Protein AF-A0A3C1Q1F1-F1 (afdb_monomer)

Structure (mmCIF, N/CA/C/O backbone):
data_AF-A0A3C1Q1F1-F1
#
_entry.id   AF-A0A3C1Q1F1-F1
#
loop_
_atom_site.group_PDB
_atom_site.id
_atom_site.type_symbol
_atom_site.label_atom_id
_atom_site.label_alt_id
_atom_site.label_comp_id
_atom_site.label_asym_id
_atom_site.label_entity_id
_atom_site.label_seq_id
_atom_site.pdbx_PDB_ins_code
_atom_site.Cartn_x
_atom_site.Cartn_y
_atom_site.Cartn_z
_atom_site.occupancy
_atom_site.B_iso_or_equiv
_atom_site.auth_seq_id
_atom_site.auth_comp_id
_atom_site.auth_asym_id
_atom_site.auth_atom_id
_atom_site.pdbx_PDB_model_num
ATOM 1 N N . PRO A 1 1 ? 12.971 -1.276 8.960 1.00 61.50 1 PRO A N 1
ATOM 2 C CA . PRO A 1 1 ? 11.883 -2.253 8.746 1.00 61.50 1 PRO A CA 1
ATOM 3 C C . PRO A 1 1 ? 10.580 -1.486 8.880 1.00 61.50 1 PRO A C 1
ATOM 5 O O . PRO A 1 1 ? 10.526 -0.612 9.742 1.00 61.50 1 PRO A O 1
ATOM 8 N N . ASP A 1 2 ? 9.599 -1.767 8.032 1.00 80.88 2 ASP A N 1
ATOM 9 C CA . ASP A 1 2 ? 8.256 -1.214 8.210 1.00 80.88 2 ASP A CA 1
ATOM 10 C C . ASP A 1 2 ? 7.671 -1.750 9.534 1.00 80.88 2 ASP A C 1
ATOM 12 O O . ASP A 1 2 ? 7.996 -2.859 9.947 1.00 80.88 2 ASP A O 1
ATOM 16 N N . SER A 1 3 ? 6.846 -0.986 10.238 1.00 88.50 3 SER A N 1
ATOM 17 C CA . SER A 1 3 ? 6.203 -1.457 11.474 1.00 88.50 3 SER A CA 1
ATOM 18 C C . SER A 1 3 ? 4.730 -1.103 11.430 1.00 88.50 3 SER A C 1
ATOM 20 O O . SER A 1 3 ? 4.385 -0.007 10.988 1.00 88.50 3 SER A O 1
ATOM 22 N N . TYR A 1 4 ? 3.871 -1.995 11.924 1.00 91.31 4 TYR A N 1
ATOM 23 C CA . TYR A 1 4 ? 2.457 -1.695 12.106 1.00 91.31 4 TYR A CA 1
ATOM 24 C C . TYR A 1 4 ? 2.121 -1.651 13.594 1.00 91.31 4 TYR A C 1
ATOM 26 O O . TYR A 1 4 ? 1.956 -2.668 14.260 1.00 91.31 4 TYR A O 1
ATOM 34 N N . LEU A 1 5 ? 2.027 -0.436 14.121 1.00 95.31 5 LEU A N 1
ATOM 35 C CA . LEU A 1 5 ? 1.737 -0.212 15.527 1.00 95.31 5 LEU A CA 1
ATOM 36 C C . LEU A 1 5 ? 0.238 0.041 15.708 1.00 95.31 5 LEU A C 1
ATOM 38 O O . LEU A 1 5 ? -0.242 1.143 15.433 1.00 95.31 5 LEU A O 1
ATOM 42 N N . ARG A 1 6 ? -0.502 -0.971 16.173 1.00 95.62 6 ARG A N 1
ATOM 43 C CA . ARG A 1 6 ? -1.925 -0.831 16.503 1.00 95.62 6 ARG A CA 1
ATOM 44 C C . ARG A 1 6 ? -2.067 -0.016 17.784 1.00 95.62 6 ARG A C 1
ATOM 46 O O . ARG A 1 6 ? -1.334 -0.230 18.749 1.00 95.62 6 ARG A O 1
ATOM 53 N N . ASN A 1 7 ? -2.989 0.940 17.778 1.00 96.38 7 ASN A N 1
ATOM 54 C CA . ASN A 1 7 ? -3.301 1.742 18.952 1.00 96.38 7 ASN A CA 1
ATOM 55 C C . ASN A 1 7 ? -4.323 1.003 19.830 1.00 96.38 7 ASN A C 1
ATOM 57 O O . ASN A 1 7 ? -5.526 1.123 19.613 1.00 96.38 7 ASN A O 1
ATOM 61 N N . ASP A 1 8 ? -3.835 0.280 20.835 1.00 96.69 8 ASP A N 1
ATOM 62 C CA . ASP A 1 8 ? -4.641 -0.512 21.773 1.00 96.69 8 ASP A CA 1
ATOM 63 C C . ASP A 1 8 ? -4.975 0.283 23.054 1.00 96.69 8 ASP A C 1
ATOM 65 O O . ASP A 1 8 ? -5.186 -0.274 24.133 1.00 96.69 8 ASP A O 1
ATOM 69 N N . THR A 1 9 ? -5.017 1.618 22.956 1.00 97.50 9 THR A N 1
ATOM 70 C CA . THR A 1 9 ? -5.327 2.504 24.086 1.00 97.50 9 THR A CA 1
ATOM 71 C C . THR A 1 9 ? -6.752 2.270 24.591 1.00 97.50 9 THR A C 1
ATOM 73 O O . THR A 1 9 ? -7.710 2.501 23.846 1.00 97.50 9 THR A O 1
ATOM 76 N N . PRO A 1 10 ? -6.940 1.897 25.871 1.00 97.06 10 PRO A N 1
ATOM 77 C CA . PRO A 1 10 ? -8.271 1.781 26.446 1.00 97.06 10 PRO A CA 1
ATOM 78 C C . PRO A 1 10 ? -9.020 3.112 26.362 1.00 97.06 10 PRO A C 1
ATOM 80 O O . PRO A 1 10 ? -8.459 4.177 26.638 1.00 97.06 10 PRO A O 1
ATOM 83 N N . LYS A 1 11 ? -10.310 3.062 26.017 1.00 96.31 11 LYS A N 1
ATOM 84 C CA . LYS A 1 11 ? -11.156 4.257 25.921 1.00 96.31 11 LYS A CA 1
ATOM 85 C C . LYS A 1 11 ? -11.091 5.071 27.220 1.00 96.31 11 LYS A C 1
ATOM 87 O O . LYS A 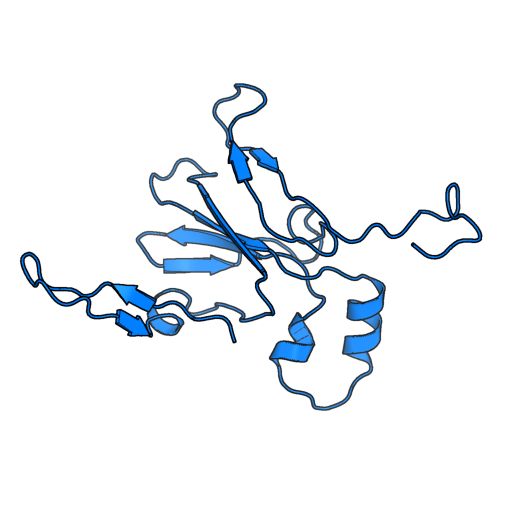1 11 ? -11.394 4.557 28.292 1.00 96.31 11 LYS A O 1
ATOM 92 N N . GLY A 1 12 ? -10.731 6.350 27.105 1.00 96.19 12 GLY A N 1
ATOM 93 C CA . GLY A 1 12 ? -10.595 7.271 28.240 1.00 96.19 12 GLY A CA 1
ATOM 94 C C . GLY A 1 12 ? -9.210 7.293 28.898 1.00 96.19 12 GLY A C 1
ATOM 95 O O . GLY A 1 12 ? -8.996 8.106 29.794 1.00 96.19 12 GLY A O 1
ATOM 96 N N . SER A 1 13 ? -8.262 6.457 28.460 1.00 97.12 13 SER A N 1
ATOM 97 C CA . SER A 1 13 ? -6.867 6.554 28.903 1.00 97.12 13 SER A CA 1
ATOM 98 C C . SER A 1 13 ? -6.196 7.801 28.305 1.00 97.12 13 SER A C 1
ATOM 100 O O . SER A 1 13 ? -6.310 8.025 27.099 1.00 97.12 13 SER A O 1
ATOM 102 N N . PRO A 1 14 ? -5.461 8.598 29.105 1.00 96.19 14 PRO A N 1
ATOM 103 C CA . PRO A 1 14 ? -4.710 9.748 28.603 1.00 96.19 14 PRO A CA 1
ATOM 104 C C . PRO A 1 14 ? -3.392 9.350 27.923 1.00 96.19 14 PRO A C 1
ATOM 106 O O . PRO A 1 14 ? -2.787 10.167 27.235 1.00 96.19 14 PRO A O 1
ATOM 109 N N . ASN A 1 15 ? -2.933 8.113 28.132 1.00 97.38 15 ASN A N 1
ATOM 110 C CA . ASN A 1 15 ? -1.637 7.643 27.657 1.00 97.38 15 ASN A CA 1
ATOM 111 C C . ASN A 1 15 ? -1.834 6.657 26.502 1.00 97.38 15 ASN A C 1
ATOM 113 O O . ASN A 1 15 ? -2.496 5.633 26.719 1.00 97.38 15 ASN A O 1
ATOM 117 N N . PRO A 1 16 ? -1.268 6.931 25.310 1.00 97.00 16 PRO A N 1
ATOM 118 C CA . PRO A 1 16 ? -1.385 6.028 24.184 1.00 97.00 16 PRO A CA 1
ATOM 119 C C . PRO A 1 16 ? -0.561 4.753 24.396 1.00 97.00 16 PRO A C 1
ATOM 121 O O . PRO A 1 16 ? 0.583 4.810 24.851 1.00 97.00 16 PRO A O 1
ATOM 124 N N . ILE A 1 17 ? -1.134 3.609 24.032 1.00 97.81 17 ILE A N 1
ATOM 125 C CA . ILE A 1 17 ? -0.479 2.300 24.034 1.00 97.81 17 ILE A CA 1
ATOM 126 C C . ILE A 1 17 ? -0.442 1.794 22.596 1.00 97.81 17 ILE A C 1
ATOM 128 O O . ILE A 1 17 ? -1.481 1.597 21.970 1.00 97.81 17 ILE A O 1
ATOM 132 N N . PHE A 1 18 ? 0.769 1.586 22.089 1.00 97.69 18 PHE A N 1
ATOM 133 C CA . PHE A 1 18 ? 1.010 1.048 20.759 1.00 97.69 18 PHE A CA 1
ATOM 134 C C . PHE A 1 18 ? 1.611 -0.352 20.857 1.00 97.69 18 PHE A C 1
ATOM 136 O O . PHE A 1 18 ? 2.603 -0.557 21.560 1.00 97.69 18 PHE A O 1
ATOM 143 N N . THR A 1 19 ? 1.031 -1.297 20.124 1.00 96.69 19 THR A N 1
ATOM 144 C CA . THR A 1 19 ? 1.461 -2.698 20.083 1.00 96.69 19 THR A CA 1
ATOM 145 C C . THR A 1 19 ? 1.866 -3.052 18.659 1.00 96.69 19 THR A C 1
ATOM 147 O O . THR A 1 19 ? 1.153 -2.733 17.711 1.00 96.69 19 THR A O 1
ATOM 150 N N . GLU A 1 20 ? 3.026 -3.693 18.497 1.00 95.31 20 GLU A N 1
ATOM 151 C CA . GLU A 1 20 ? 3.423 -4.251 17.201 1.00 95.31 20 GLU A CA 1
ATOM 152 C C . GLU A 1 20 ? 2.471 -5.402 16.843 1.00 95.31 20 GLU A C 1
ATOM 154 O O . GLU A 1 20 ? 2.431 -6.414 17.543 1.00 95.31 20 GLU A O 1
ATOM 159 N N . ALA A 1 21 ? 1.698 -5.227 15.775 1.00 94.50 21 ALA A N 1
ATOM 160 C CA . ALA A 1 21 ? 0.679 -6.158 15.311 1.00 94.50 21 ALA A CA 1
ATOM 161 C C . ALA A 1 21 ? 0.848 -6.536 13.827 1.00 94.50 21 ALA A C 1
ATOM 163 O O . ALA A 1 21 ? -0.080 -7.075 13.218 1.00 94.50 21 ALA A O 1
ATOM 164 N N . PHE A 1 22 ? 2.011 -6.278 13.213 1.00 91.69 22 PHE A N 1
ATOM 165 C CA . PHE A 1 22 ? 2.232 -6.521 11.785 1.00 91.69 22 PHE A CA 1
ATOM 166 C C . PHE A 1 22 ? 1.944 -7.968 11.395 1.00 91.69 22 PHE A C 1
ATOM 168 O O . PHE A 1 22 ? 1.254 -8.205 10.416 1.00 91.69 22 PHE A O 1
ATOM 175 N N . LYS A 1 23 ? 2.424 -8.958 12.154 1.00 91.31 23 LYS A N 1
ATOM 176 C CA . LYS A 1 23 ? 2.205 -10.376 11.813 1.00 91.31 23 LYS A CA 1
ATOM 177 C C . LYS A 1 23 ? 0.769 -10.855 12.006 1.00 91.31 23 LYS A C 1
ATOM 179 O O . LYS A 1 23 ? 0.360 -11.777 11.312 1.00 91.31 23 LYS A O 1
ATOM 184 N N . GLU A 1 24 ? 0.031 -10.235 12.920 1.00 93.81 24 GLU A N 1
ATOM 185 C CA . GLU A 1 24 ? -1.395 -10.505 13.135 1.00 93.81 24 GLU A CA 1
ATOM 186 C C . GLU A 1 24 ? -2.233 -9.919 11.989 1.00 93.81 24 GLU A C 1
ATOM 188 O O . GLU A 1 24 ? -3.137 -10.571 11.481 1.00 93.81 24 GLU A O 1
ATOM 193 N N . THR A 1 25 ? -1.868 -8.715 11.544 1.00 94.44 25 THR A N 1
ATOM 194 C CA . THR A 1 25 ? -2.636 -7.909 10.582 1.00 94.44 25 THR A CA 1
ATOM 195 C C . THR A 1 25 ? -2.246 -8.199 9.126 1.00 94.44 25 THR A C 1
ATOM 197 O O . THR A 1 25 ? -3.081 -8.160 8.230 1.00 94.44 25 THR A O 1
ATOM 200 N N . PHE A 1 26 ? -0.978 -8.538 8.882 1.00 94.00 26 PHE A N 1
ATOM 201 C CA . PHE A 1 26 ? -0.377 -8.827 7.577 1.00 94.00 26 PHE A CA 1
ATOM 202 C C . PHE A 1 26 ? 0.304 -10.209 7.613 1.00 94.00 26 PHE A C 1
ATOM 204 O O . PHE A 1 26 ? 1.540 -10.297 7.555 1.00 94.00 26 PHE A O 1
ATOM 211 N N . PRO A 1 27 ? -0.459 -11.312 7.714 1.00 91.81 27 PRO A N 1
ATOM 212 C CA . PRO A 1 27 ? 0.103 -12.656 7.886 1.00 91.81 27 PRO A CA 1
ATOM 213 C C . PRO A 1 27 ? 1.090 -13.027 6.766 1.00 91.81 27 PRO A C 1
ATOM 215 O O . PRO A 1 27 ? 2.185 -13.528 7.036 1.00 91.81 27 PRO A O 1
ATOM 218 N N . ASP A 1 28 ? 0.754 -12.659 5.525 1.00 87.62 28 ASP A N 1
ATOM 219 C CA . ASP A 1 28 ? 1.582 -12.855 4.325 1.00 87.62 28 ASP A CA 1
ATOM 220 C C . ASP A 1 28 ? 2.330 -11.579 3.895 1.00 87.62 28 ASP A C 1
ATOM 222 O O . ASP A 1 28 ? 2.916 -11.505 2.807 1.00 87.62 28 ASP A O 1
ATOM 226 N N . GLY A 1 29 ? 2.301 -10.550 4.747 1.00 80.69 29 GLY A N 1
ATOM 227 C CA . GLY A 1 29 ? 2.893 -9.247 4.493 1.00 80.69 29 GLY A CA 1
ATOM 228 C C . GLY A 1 29 ? 4.382 -9.341 4.206 1.00 80.69 29 GLY A C 1
ATOM 229 O O . GLY A 1 29 ? 5.154 -9.951 4.957 1.00 80.69 29 GLY A O 1
ATOM 230 N N . LYS A 1 30 ? 4.802 -8.685 3.124 1.00 77.69 30 LYS A N 1
ATOM 231 C CA . LYS A 1 30 ? 6.218 -8.522 2.806 1.00 77.69 30 LYS A CA 1
ATOM 232 C C . LYS A 1 30 ? 6.649 -7.144 3.259 1.00 77.69 30 LYS A C 1
ATOM 234 O O . LYS A 1 30 ? 6.059 -6.143 2.872 1.00 77.69 30 LYS A O 1
ATOM 239 N N . MET A 1 31 ? 7.697 -7.115 4.066 1.00 70.69 31 MET A N 1
ATOM 240 C CA . MET A 1 31 ? 8.323 -5.876 4.497 1.00 70.69 31 MET A CA 1
ATOM 241 C C . MET A 1 31 ? 9.366 -5.491 3.461 1.00 70.69 31 MET A C 1
ATOM 243 O O . MET A 1 31 ? 10.263 -6.286 3.160 1.00 70.69 31 MET A O 1
ATOM 247 N N . ALA A 1 32 ? 9.225 -4.297 2.909 1.00 80.25 32 ALA A N 1
ATOM 248 C CA . ALA A 1 32 ? 10.172 -3.746 1.962 1.00 80.25 32 ALA A CA 1
ATOM 249 C C . ALA A 1 32 ? 10.774 -2.476 2.574 1.00 80.25 32 ALA A C 1
ATOM 251 O O . ALA A 1 32 ? 11.154 -2.480 3.748 1.00 80.25 32 ALA A O 1
ATOM 252 N N . PHE A 1 33 ? 10.943 -1.439 1.766 1.00 86.56 33 PHE A N 1
ATOM 253 C CA . PHE A 1 33 ? 11.468 -0.152 2.197 1.00 86.56 33 PHE A CA 1
ATOM 254 C C . PHE A 1 33 ? 10.389 0.883 1.901 1.00 86.56 33 PHE A C 1
ATOM 256 O O . PHE A 1 33 ? 10.512 1.664 0.954 1.00 86.56 33 PHE A O 1
ATOM 263 N N . GLY A 1 34 ? 9.299 0.807 2.674 1.00 90.12 34 GLY A N 1
ATOM 264 C CA . GLY A 1 34 ? 8.147 1.677 2.506 1.00 90.12 34 GLY A CA 1
ATOM 265 C C . GLY A 1 34 ? 8.532 3.140 2.723 1.00 90.12 34 GLY A C 1
ATOM 266 O O . GLY A 1 34 ? 9.239 3.469 3.673 1.00 90.12 34 GLY A O 1
ATOM 267 N N . MET A 1 35 ? 8.078 4.024 1.837 1.00 92.12 35 MET A N 1
ATOM 268 C CA . MET A 1 35 ? 8.345 5.472 1.924 1.00 92.12 35 MET A CA 1
ATOM 269 C C . MET A 1 35 ? 7.098 6.295 2.240 1.00 92.12 35 MET A C 1
ATOM 271 O O . MET A 1 35 ? 7.204 7.404 2.753 1.00 92.12 35 MET A O 1
ATOM 275 N N . GLY A 1 36 ? 5.921 5.751 1.955 1.00 93.25 36 GLY A N 1
ATOM 276 C CA . GLY A 1 36 ? 4.641 6.410 2.138 1.00 93.25 36 GLY A CA 1
ATOM 277 C C . GLY A 1 36 ? 3.510 5.396 2.064 1.00 93.25 36 GLY A C 1
ATOM 278 O O . GLY A 1 36 ? 3.670 4.299 1.520 1.00 93.25 36 GLY A O 1
ATOM 279 N N . THR A 1 37 ? 2.370 5.766 2.637 1.00 95.00 37 THR A N 1
ATOM 280 C CA . THR A 1 37 ? 1.162 4.940 2.632 1.00 95.00 37 THR A CA 1
ATOM 281 C C . THR A 1 37 ? -0.063 5.763 2.266 1.00 95.00 37 THR A C 1
ATOM 283 O O . THR A 1 37 ? -0.071 6.977 2.466 1.00 95.00 37 THR A O 1
ATOM 286 N N . SER A 1 38 ? -1.077 5.102 1.712 1.00 96.81 38 SER A N 1
ATOM 287 C CA . SER A 1 38 ? -2.387 5.680 1.405 1.00 96.81 38 SER A CA 1
ATOM 288 C C . SER A 1 38 ? -3.478 4.680 1.756 1.00 96.81 38 SER A C 1
ATOM 290 O O . SER A 1 38 ? -3.274 3.482 1.556 1.00 96.81 38 SER A O 1
ATOM 292 N N . LEU A 1 39 ? -4.610 5.170 2.257 1.00 97.81 39 LEU A N 1
ATOM 293 C CA . LEU A 1 39 ? -5.789 4.360 2.553 1.00 97.81 39 LEU A CA 1
ATOM 294 C C . LEU A 1 39 ? -6.938 4.746 1.621 1.00 97.81 39 LEU A C 1
ATOM 296 O O . LEU A 1 39 ? -7.134 5.934 1.358 1.00 97.81 39 LEU A O 1
ATOM 300 N N . GLY A 1 40 ? -7.698 3.759 1.161 1.00 97.88 40 GLY A N 1
ATOM 301 C CA . GLY A 1 40 ? -8.891 3.944 0.335 1.00 97.88 40 GLY A CA 1
ATOM 302 C C . GLY A 1 40 ? -9.619 2.618 0.153 1.00 97.88 40 GLY A C 1
ATOM 303 O O . GLY A 1 40 ? -8.963 1.594 0.092 1.00 97.88 40 GLY A O 1
ATOM 304 N N . ASP A 1 41 ? -10.946 2.639 0.106 1.00 98.19 41 ASP A N 1
ATOM 305 C CA . ASP A 1 41 ? -11.782 1.468 -0.202 1.00 98.19 41 ASP A CA 1
ATOM 306 C C . ASP A 1 41 ? -11.899 1.364 -1.732 1.00 98.19 41 ASP A C 1
ATOM 308 O O . ASP A 1 41 ? -12.751 2.023 -2.333 1.00 98.19 41 ASP A O 1
ATOM 312 N N . TYR A 1 42 ? -10.945 0.685 -2.388 1.00 97.25 42 TYR A N 1
ATOM 313 C CA . TYR A 1 42 ? -10.853 0.708 -3.860 1.00 97.25 42 TYR A CA 1
ATOM 314 C C . TYR A 1 42 ? -11.773 -0.316 -4.532 1.00 97.25 42 TYR A C 1
ATOM 316 O O . TYR A 1 42 ? -11.993 -0.226 -5.744 1.00 97.25 42 TYR A O 1
ATOM 324 N N . ASP A 1 43 ? -12.288 -1.291 -3.780 1.00 97.44 43 ASP A N 1
ATOM 325 C CA . ASP A 1 43 ? -13.175 -2.336 -4.292 1.00 97.44 43 ASP A CA 1
ATOM 326 C C . ASP A 1 43 ? -14.616 -2.280 -3.750 1.00 97.44 43 ASP A C 1
ATOM 328 O O . ASP A 1 43 ? -15.460 -3.073 -4.182 1.00 97.44 43 ASP A O 1
ATOM 332 N N . HIS A 1 44 ? -14.923 -1.268 -2.933 1.00 97.19 44 HIS A N 1
ATOM 333 C CA . HIS A 1 44 ? -16.244 -0.933 -2.395 1.00 97.19 44 HIS A CA 1
ATOM 334 C C . HIS A 1 44 ? -16.822 -1.998 -1.464 1.00 97.19 44 HIS A C 1
ATOM 336 O O . HIS A 1 44 ? -18.041 -2.218 -1.448 1.00 97.19 44 HIS A O 1
ATOM 342 N N . ASP A 1 45 ? -15.971 -2.667 -0.691 1.00 97.56 45 ASP A N 1
ATOM 343 C CA . ASP A 1 45 ? -16.412 -3.641 0.305 1.00 97.56 45 ASP A CA 1
ATOM 344 C C . ASP A 1 45 ? -16.582 -3.050 1.717 1.00 97.56 45 ASP A C 1
ATOM 346 O O . ASP A 1 45 ? -17.108 -3.720 2.612 1.00 97.56 45 ASP A O 1
ATOM 350 N N . GLY A 1 46 ? -16.281 -1.757 1.880 1.00 97.25 46 GLY A N 1
ATOM 351 C CA . GLY A 1 46 ? -16.449 -1.010 3.122 1.00 97.25 46 GLY A CA 1
ATOM 352 C C . GLY A 1 46 ? -15.251 -1.099 4.066 1.00 97.25 46 GLY A C 1
ATOM 353 O O . GLY A 1 46 ? -15.261 -0.426 5.105 1.00 97.25 46 GLY A O 1
ATOM 354 N N . ASP A 1 47 ? -14.224 -1.874 3.718 1.00 98.12 47 ASP A N 1
ATOM 355 C CA . ASP A 1 47 ? -12.950 -1.905 4.416 1.00 98.12 47 ASP A CA 1
ATOM 356 C C . ASP A 1 47 ? -11.940 -0.971 3.723 1.00 98.12 47 ASP A C 1
ATOM 358 O O . ASP A 1 47 ? -11.814 -0.917 2.506 1.00 98.12 47 ASP A O 1
ATOM 362 N N . LEU A 1 48 ? -11.179 -0.190 4.500 1.00 98.19 48 LEU A N 1
ATOM 363 C CA . LEU A 1 48 ? -10.103 0.618 3.913 1.00 98.19 48 LEU A CA 1
ATOM 364 C C . LEU A 1 48 ? -8.919 -0.278 3.541 1.00 98.19 48 LEU A C 1
ATOM 366 O O . LEU A 1 48 ? -8.299 -0.886 4.421 1.00 98.19 48 LEU A O 1
ATOM 370 N N . ASP A 1 49 ? -8.559 -0.274 2.263 1.00 98.00 49 ASP A N 1
ATOM 371 C CA . ASP A 1 49 ? -7.365 -0.919 1.732 1.00 98.00 49 ASP A CA 1
ATOM 372 C C . ASP A 1 49 ? -6.127 -0.041 1.888 1.00 98.00 49 ASP A C 1
ATOM 374 O O . ASP A 1 49 ? -6.210 1.159 2.154 1.00 98.00 49 ASP A O 1
ATOM 378 N N . LEU A 1 50 ? -4.948 -0.638 1.699 1.00 96.50 50 LEU A N 1
ATOM 379 C CA . LEU A 1 50 ? -3.667 0.023 1.925 1.00 96.50 50 LEU A CA 1
ATOM 380 C C . LEU A 1 50 ? -2.764 -0.055 0.696 1.00 96.50 50 LEU A C 1
ATOM 382 O O . LEU A 1 50 ? -2.345 -1.128 0.265 1.00 96.50 50 LEU A O 1
ATOM 386 N N . PHE A 1 51 ? -2.336 1.103 0.209 1.00 96.38 51 PHE A N 1
ATOM 387 C CA . PHE A 1 51 ? -1.208 1.212 -0.707 1.00 96.38 51 PHE A CA 1
ATOM 388 C C . PHE A 1 51 ? 0.068 1.582 0.057 1.00 96.38 51 PHE A C 1
ATOM 390 O O . PHE A 1 51 ? 0.060 2.497 0.879 1.00 96.38 51 PHE A O 1
ATOM 397 N N . VAL A 1 52 ? 1.179 0.902 -0.240 1.00 94.81 52 VAL A N 1
ATOM 398 C CA . VAL A 1 52 ? 2.510 1.180 0.320 1.00 94.81 52 VAL A CA 1
ATOM 399 C C . VAL A 1 52 ? 3.504 1.422 -0.811 1.00 94.81 52 VAL A C 1
ATOM 401 O O . VAL A 1 52 ? 3.832 0.514 -1.589 1.00 94.81 52 VAL A O 1
ATOM 404 N N . SER A 1 53 ? 4.030 2.644 -0.873 1.00 94.00 53 SER A N 1
ATOM 405 C CA . SER A 1 53 ? 5.005 3.044 -1.881 1.00 94.00 53 SER A CA 1
ATOM 406 C C . SER A 1 53 ? 6.394 2.492 -1.558 1.00 94.00 53 SER A C 1
ATOM 408 O O . SER A 1 53 ? 6.890 2.628 -0.441 1.00 94.00 53 SER A O 1
ATOM 410 N N . ASN A 1 54 ? 7.035 1.899 -2.557 1.00 93.31 54 ASN A N 1
ATOM 411 C CA . ASN A 1 54 ? 8.339 1.252 -2.502 1.00 93.31 54 ASN A CA 1
ATOM 412 C C . ASN A 1 54 ? 9.151 1.601 -3.762 1.00 93.31 54 ASN A C 1
ATOM 414 O O . ASN A 1 54 ? 8.803 2.478 -4.554 1.00 93.31 54 ASN A O 1
ATOM 418 N N . MET A 1 55 ? 10.272 0.908 -3.945 1.00 91.06 55 MET A N 1
ATOM 419 C CA . MET A 1 55 ? 11.120 1.044 -5.119 1.00 91.06 55 MET A CA 1
ATOM 420 C C . MET A 1 55 ? 10.807 -0.052 -6.131 1.00 91.06 55 MET A C 1
ATOM 422 O O . MET A 1 55 ? 11.026 -1.235 -5.871 1.00 91.06 55 MET A O 1
ATOM 426 N N . TYR A 1 56 ? 10.368 0.333 -7.324 1.00 90.44 56 TYR A N 1
ATOM 427 C CA . TYR A 1 56 ? 10.421 -0.530 -8.495 1.00 90.44 56 TYR A CA 1
ATOM 428 C C . TYR A 1 56 ? 11.656 -0.209 -9.336 1.00 90.44 56 TYR A C 1
ATOM 430 O O . TYR A 1 56 ? 11.866 0.924 -9.766 1.00 90.44 56 TYR A O 1
ATOM 438 N N . SER A 1 57 ? 12.456 -1.232 -9.640 1.00 88.31 57 SER A N 1
ATOM 439 C CA . SER A 1 57 ? 13.536 -1.113 -10.622 1.00 88.31 57 SER A CA 1
ATOM 440 C C . SER A 1 57 ? 13.681 -2.389 -11.434 1.00 88.31 57 SER A C 1
ATOM 442 O O . SER A 1 57 ? 13.983 -3.460 -10.903 1.00 88.31 57 SER A O 1
ATOM 444 N N . LYS A 1 58 ? 13.530 -2.290 -12.760 1.00 87.00 58 LYS A N 1
ATOM 445 C CA . LYS A 1 58 ? 13.775 -3.424 -13.667 1.00 87.00 58 LYS A CA 1
ATOM 446 C C . LYS A 1 58 ? 15.228 -3.906 -13.583 1.00 87.00 58 LYS A C 1
ATOM 448 O O . LYS A 1 58 ? 15.475 -5.111 -13.575 1.00 87.00 58 LYS A O 1
ATOM 453 N N . ALA A 1 59 ? 16.180 -2.974 -13.497 1.00 86.62 59 ALA A N 1
ATOM 454 C CA . ALA A 1 59 ? 17.593 -3.294 -13.311 1.00 86.62 59 ALA A CA 1
ATOM 455 C C . ALA A 1 59 ? 17.837 -3.922 -11.931 1.00 86.62 59 ALA A C 1
ATOM 457 O O . ALA A 1 59 ? 18.447 -4.986 -11.855 1.00 86.62 59 ALA A O 1
ATOM 458 N N . GLY A 1 60 ? 17.275 -3.337 -10.867 1.00 87.19 60 GLY A N 1
ATOM 459 C CA . GLY A 1 60 ? 17.359 -3.875 -9.507 1.00 87.19 60 GLY A CA 1
ATOM 460 C C . GLY A 1 60 ? 16.852 -5.316 -9.419 1.00 87.19 60 GLY A C 1
ATOM 461 O O . GLY A 1 60 ? 17.570 -6.188 -8.941 1.00 87.19 60 GLY A O 1
ATOM 462 N N . ASN A 1 61 ? 15.686 -5.610 -10.003 1.00 87.56 61 ASN A N 1
ATOM 463 C CA . ASN A 1 61 ? 15.138 -6.971 -10.072 1.00 87.56 61 ASN A CA 1
ATOM 464 C C . ASN A 1 61 ? 16.038 -7.963 -10.826 1.00 87.56 61 ASN A C 1
ATOM 466 O O . ASN A 1 61 ? 16.008 -9.159 -10.538 1.00 87.56 61 ASN A O 1
ATOM 470 N N . ARG A 1 62 ? 16.826 -7.505 -11.809 1.00 88.31 62 ARG A N 1
ATOM 471 C CA . ARG A 1 62 ? 17.811 -8.356 -12.494 1.00 88.31 62 ARG A CA 1
ATOM 472 C C . ARG A 1 62 ? 19.014 -8.627 -11.596 1.00 88.31 62 ARG A C 1
ATOM 474 O O . ARG A 1 62 ? 19.437 -9.773 -11.513 1.00 88.31 62 ARG A O 1
ATOM 481 N N . ILE A 1 63 ? 19.547 -7.598 -10.940 1.00 87.75 63 ILE A N 1
ATOM 482 C CA . ILE A 1 63 ? 20.737 -7.709 -10.086 1.00 87.75 63 ILE A CA 1
ATOM 483 C C . ILE A 1 63 ? 20.452 -8.535 -8.828 1.00 87.75 63 ILE A C 1
ATOM 485 O O . ILE A 1 63 ? 21.250 -9.397 -8.480 1.00 87.75 63 ILE A O 1
ATOM 489 N N . ILE A 1 64 ? 19.287 -8.361 -8.200 1.00 88.12 64 ILE A N 1
ATOM 490 C CA . ILE A 1 64 ? 18.878 -9.115 -7.003 1.00 88.12 64 ILE A CA 1
ATOM 491 C C . ILE A 1 64 ? 18.826 -10.633 -7.255 1.00 88.12 64 ILE A C 1
ATOM 493 O O . ILE A 1 64 ? 19.039 -11.421 -6.342 1.00 88.12 64 ILE A O 1
ATOM 497 N N . LYS A 1 65 ? 18.590 -11.083 -8.492 1.00 85.38 65 LYS A N 1
ATOM 498 C CA . LYS A 1 65 ? 18.622 -12.520 -8.827 1.00 85.38 65 LYS A CA 1
ATOM 499 C C . LYS A 1 65 ? 20.034 -13.105 -8.887 1.00 85.38 65 LYS A C 1
ATOM 501 O O . LYS A 1 65 ? 20.176 -14.3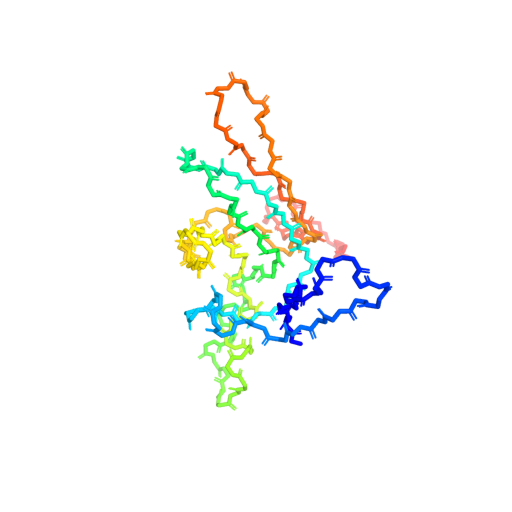19 -8.962 1.00 85.38 65 LYS A O 1
ATOM 506 N N . LEU A 1 66 ? 21.051 -12.249 -8.928 1.00 87.31 66 LEU A N 1
ATOM 507 C CA . LEU A 1 66 ? 22.458 -12.626 -9.054 1.00 87.31 66 LEU A CA 1
ATOM 508 C C . LEU A 1 66 ? 23.202 -12.538 -7.720 1.00 87.31 66 LEU A C 1
ATOM 510 O O . LEU A 1 66 ? 24.330 -13.016 -7.629 1.00 87.31 66 LEU A O 1
ATOM 514 N N . VAL A 1 67 ? 22.602 -11.916 -6.700 1.00 84.44 67 VAL A N 1
ATOM 515 C CA . VAL A 1 67 ? 23.194 -11.892 -5.362 1.00 84.44 67 VAL A CA 1
ATOM 516 C C . VAL A 1 67 ? 22.967 -13.239 -4.676 1.00 84.44 67 VAL A C 1
ATOM 518 O O . VAL A 1 67 ? 21.940 -13.883 -4.885 1.00 84.44 67 VAL A O 1
ATOM 521 N N . GLY A 1 68 ? 23.954 -13.675 -3.890 1.00 84.31 68 GLY A N 1
ATOM 522 C CA . GLY A 1 68 ? 23.878 -14.909 -3.107 1.00 84.31 68 GLY A CA 1
ATOM 523 C C . GLY A 1 68 ? 22.912 -14.793 -1.926 1.00 84.31 68 GLY A C 1
ATOM 524 O O . GLY A 1 68 ? 21.936 -14.042 -1.963 1.00 84.31 68 GLY A O 1
ATOM 525 N N . GLU A 1 69 ? 23.188 -15.520 -0.844 1.00 87.94 69 GLU A N 1
ATOM 526 C CA . GLU A 1 69 ? 22.358 -15.409 0.353 1.00 87.94 69 GLU A CA 1
ATOM 527 C C . GLU A 1 69 ? 22.502 -14.029 0.995 1.00 87.94 69 GLU A C 1
ATOM 529 O O . GLU A 1 69 ? 23.536 -13.655 1.545 1.00 87.94 69 GLU A O 1
ATOM 534 N N . VAL A 1 70 ? 21.418 -13.270 0.887 1.00 86.12 70 VAL A N 1
ATOM 535 C CA . VAL A 1 70 ? 21.226 -11.953 1.476 1.00 86.12 70 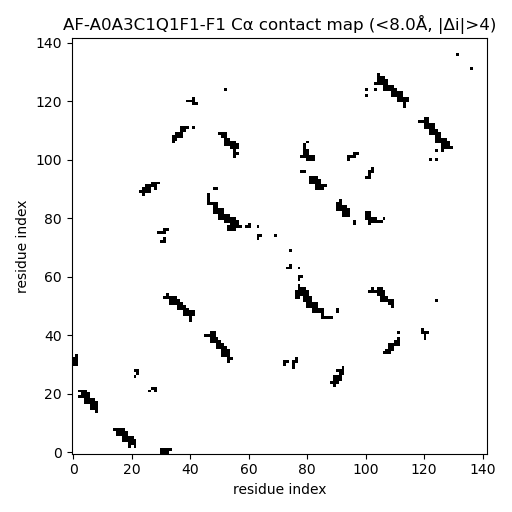VAL A CA 1
ATOM 536 C C . VAL A 1 70 ? 19.942 -11.970 2.283 1.00 86.12 70 VAL A C 1
ATOM 538 O O . VAL A 1 70 ? 19.076 -12.833 2.101 1.00 86.12 70 VAL A O 1
ATOM 541 N N . ASP A 1 71 ? 19.800 -10.968 3.139 1.00 85.81 71 ASP A N 1
ATOM 542 C CA . ASP A 1 71 ? 18.571 -10.744 3.877 1.00 85.81 71 ASP A CA 1
ATOM 543 C C . ASP A 1 71 ? 17.340 -10.758 2.936 1.00 85.81 71 ASP A C 1
ATOM 545 O O . ASP A 1 71 ? 17.359 -10.085 1.896 1.00 85.81 71 ASP A O 1
ATOM 549 N N . PRO A 1 72 ? 16.259 -11.494 3.265 1.00 82.69 72 PRO A N 1
ATOM 550 C CA . PRO A 1 72 ? 15.059 -11.579 2.431 1.00 82.69 72 PRO A CA 1
ATOM 551 C C . PRO A 1 72 ? 14.455 -10.223 2.037 1.00 82.69 72 PRO A C 1
ATOM 553 O O . PRO A 1 72 ? 13.845 -10.115 0.973 1.00 82.69 72 PRO A O 1
ATOM 556 N N . ARG A 1 73 ? 14.664 -9.171 2.838 1.00 81.62 73 ARG A N 1
ATOM 557 C CA . ARG A 1 73 ? 14.222 -7.798 2.539 1.00 81.62 73 ARG A CA 1
ATOM 558 C C . ARG A 1 73 ? 14.921 -7.225 1.308 1.00 81.62 73 ARG A C 1
ATOM 560 O O . ARG A 1 73 ? 14.309 -6.519 0.513 1.00 81.62 73 ARG A O 1
ATOM 567 N N . ILE A 1 74 ? 16.187 -7.584 1.095 1.00 84.88 74 ILE A N 1
ATOM 568 C CA . ILE A 1 74 ? 16.933 -7.212 -0.113 1.00 84.88 74 ILE A CA 1
ATOM 569 C C . ILE A 1 74 ? 16.352 -7.917 -1.339 1.00 84.88 74 ILE A C 1
ATOM 571 O O . ILE A 1 74 ? 16.320 -7.333 -2.416 1.00 84.88 74 ILE A O 1
ATOM 575 N N . LYS A 1 75 ? 15.812 -9.133 -1.181 1.00 83.00 75 LYS A N 1
ATOM 576 C CA . LYS A 1 75 ? 15.183 -9.875 -2.285 1.00 83.00 75 LYS A CA 1
ATOM 577 C C . LYS A 1 75 ? 13.891 -9.208 -2.790 1.00 83.00 75 LYS A C 1
ATOM 579 O O . LYS A 1 75 ? 13.494 -9.447 -3.928 1.00 83.00 75 LYS A O 1
ATOM 584 N N . VAL A 1 76 ? 13.251 -8.359 -1.977 1.00 84.88 76 VAL A N 1
ATOM 585 C CA . VAL A 1 76 ? 12.015 -7.636 -2.334 1.00 84.88 76 VAL A CA 1
ATOM 586 C C . VAL A 1 76 ? 12.210 -6.130 -2.532 1.00 84.88 76 VAL A C 1
ATOM 588 O O . VAL A 1 76 ? 11.266 -5.459 -2.936 1.00 84.88 76 VAL A O 1
ATOM 591 N N . SER A 1 77 ? 13.418 -5.602 -2.313 1.00 86.00 77 SER A N 1
ATOM 592 C CA . SER A 1 77 ? 13.687 -4.157 -2.263 1.00 86.00 77 SER A CA 1
ATOM 593 C C . SER A 1 77 ? 13.390 -3.414 -3.563 1.00 86.00 77 SER A C 1
ATOM 595 O O . SER A 1 77 ? 12.970 -2.268 -3.511 1.00 86.00 77 SER A O 1
ATOM 597 N N . ALA A 1 78 ? 13.575 -4.065 -4.715 1.00 88.88 78 ALA A N 1
ATOM 598 C CA . ALA A 1 78 ? 13.295 -3.491 -6.032 1.00 88.88 78 ALA A CA 1
ATOM 599 C C . ALA A 1 78 ? 11.997 -4.018 -6.666 1.00 88.88 78 ALA A C 1
ATOM 601 O O . ALA A 1 78 ? 11.744 -3.751 -7.847 1.00 88.88 78 ALA A O 1
ATOM 602 N N . ARG A 1 79 ? 11.204 -4.819 -5.933 1.00 89.00 79 ARG A N 1
ATOM 603 C CA . ARG A 1 79 ? 10.021 -5.506 -6.479 1.00 89.00 79 ARG A CA 1
ATOM 604 C C . ARG A 1 79 ? 8.928 -4.521 -6.893 1.00 89.00 79 ARG A C 1
ATOM 606 O O . ARG A 1 79 ? 8.176 -4.841 -7.807 1.00 89.00 79 ARG A O 1
ATOM 613 N N . GLY A 1 80 ? 8.892 -3.343 -6.278 1.00 92.00 80 GLY A N 1
ATOM 614 C CA . GLY A 1 80 ? 7.891 -2.316 -6.525 1.00 92.00 80 GLY A CA 1
ATOM 615 C C . GLY A 1 80 ? 6.901 -2.143 -5.385 1.00 92.00 80 GLY A C 1
ATOM 616 O O . GLY A 1 80 ? 7.066 -2.726 -4.313 1.00 92.00 80 GLY A O 1
ATOM 617 N N . ASN A 1 81 ? 5.899 -1.302 -5.628 1.00 93.88 81 ASN A N 1
ATOM 618 C CA . ASN A 1 81 ? 4.882 -0.929 -4.648 1.00 93.88 81 ASN A CA 1
ATOM 619 C C . ASN A 1 81 ? 3.965 -2.103 -4.299 1.00 93.88 81 ASN A C 1
ATOM 621 O O . ASN A 1 81 ? 3.787 -3.038 -5.089 1.00 93.88 81 ASN A O 1
ATOM 625 N N . PHE A 1 82 ? 3.348 -2.025 -3.122 1.00 94.19 82 PHE A N 1
ATOM 626 C CA . PHE A 1 82 ? 2.381 -3.010 -2.661 1.00 94.19 82 PHE A CA 1
ATOM 627 C C . PHE A 1 82 ? 0.998 -2.379 -2.558 1.00 94.19 82 PHE A C 1
ATOM 629 O O . PHE A 1 82 ? 0.830 -1.369 -1.883 1.00 94.19 82 PHE A O 1
ATOM 636 N N . LEU A 1 83 ? 0.018 -3.017 -3.190 1.00 95.50 83 LEU A N 1
ATOM 637 C CA . LEU A 1 83 ? -1.392 -2.853 -2.861 1.00 95.50 83 LEU A CA 1
ATOM 638 C C . LEU A 1 83 ? -1.799 -4.011 -1.954 1.00 95.50 83 LEU A C 1
ATOM 640 O O . LEU A 1 83 ? -1.540 -5.176 -2.290 1.00 95.50 83 LEU A O 1
ATOM 644 N N . TYR A 1 84 ? -2.383 -3.678 -0.814 1.00 96.06 84 TYR A N 1
ATOM 645 C CA . TYR A 1 84 ? -2.948 -4.609 0.141 1.00 96.06 84 TYR A CA 1
ATOM 646 C C . TYR A 1 84 ? -4.460 -4.454 0.155 1.00 96.06 84 TYR A C 1
ATOM 648 O O . TYR A 1 84 ? -4.935 -3.366 0.462 1.00 96.06 84 TYR A O 1
ATOM 656 N N . LYS A 1 85 ? -5.173 -5.546 -0.120 1.00 97.44 85 LYS A N 1
ATOM 657 C CA . LYS A 1 85 ? -6.604 -5.634 0.139 1.00 97.44 85 LYS A CA 1
ATOM 658 C C . LYS A 1 85 ? -6.840 -5.910 1.623 1.00 97.44 85 LYS A C 1
ATOM 660 O O . LYS A 1 85 ? -6.162 -6.789 2.164 1.00 97.44 85 LYS A O 1
ATOM 665 N N . ASN A 1 86 ? -7.760 -5.195 2.254 1.00 97.75 86 ASN A N 1
ATOM 666 C CA . ASN A 1 86 ? -8.213 -5.465 3.611 1.00 97.75 86 ASN A CA 1
ATOM 667 C C . ASN A 1 86 ? -9.491 -6.311 3.580 1.00 97.75 86 ASN A C 1
ATOM 669 O O . ASN A 1 86 ? -10.473 -5.916 2.982 1.00 97.75 86 ASN A O 1
ATOM 673 N N . ASP A 1 87 ? -9.479 -7.465 4.243 1.00 97.44 87 ASP A N 1
ATOM 674 C CA . ASP A 1 87 ? -10.686 -8.250 4.490 1.00 97.44 87 ASP A CA 1
ATOM 675 C C . ASP A 1 87 ? -10.901 -8.340 6.007 1.00 97.44 87 ASP A C 1
ATOM 677 O O . ASP A 1 87 ? -10.259 -9.151 6.686 1.00 97.44 87 ASP A O 1
ATOM 681 N N . ASN A 1 88 ? -11.815 -7.536 6.554 1.00 96.06 88 ASN A N 1
ATOM 682 C CA . ASN A 1 88 ? -12.184 -7.515 7.973 1.00 96.06 8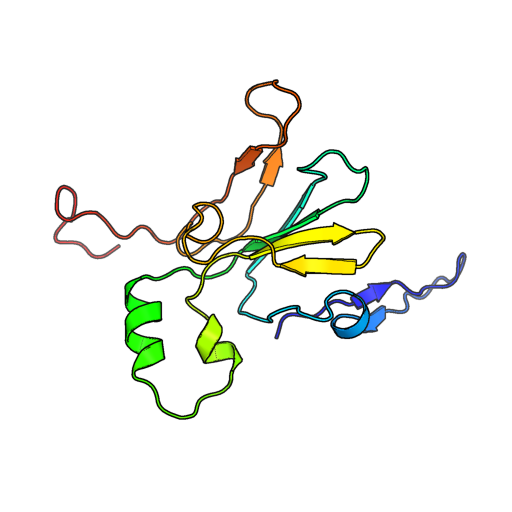8 ASN A CA 1
ATOM 683 C C . ASN A 1 88 ? -10.985 -7.351 8.931 1.00 96.06 88 ASN A C 1
ATOM 685 O O . ASN A 1 88 ? -10.865 -8.050 9.942 1.00 96.06 88 ASN A O 1
ATOM 689 N N . GLY A 1 89 ? -10.074 -6.434 8.609 1.00 94.75 89 GLY A N 1
ATOM 690 C CA . GLY A 1 89 ? -8.879 -6.128 9.400 1.00 94.75 89 GLY A CA 1
ATOM 691 C C . GLY A 1 89 ? -7.661 -7.000 9.082 1.00 94.75 89 GLY A C 1
ATOM 692 O O . GLY A 1 89 ? -6.626 -6.840 9.730 1.00 94.75 89 GLY A O 1
ATOM 693 N N . ILE A 1 90 ? -7.756 -7.904 8.102 1.00 96.50 90 ILE A N 1
ATOM 694 C CA . ILE A 1 90 ? -6.639 -8.730 7.635 1.00 96.50 90 ILE A CA 1
ATOM 695 C C . ILE A 1 90 ? -6.210 -8.279 6.244 1.00 96.50 90 ILE A C 1
ATOM 697 O O . ILE A 1 90 ? -6.959 -8.390 5.279 1.00 96.50 90 ILE A O 1
ATOM 701 N N . PHE A 1 91 ? -4.959 -7.846 6.124 1.00 96.44 91 PHE A N 1
ATOM 702 C CA . PHE A 1 91 ? -4.414 -7.286 4.896 1.00 96.44 91 PHE A CA 1
ATOM 703 C C . PHE A 1 91 ? -3.637 -8.326 4.084 1.00 96.44 91 PHE A C 1
ATOM 705 O O . PHE A 1 91 ? -2.708 -8.977 4.579 1.00 96.44 91 PHE A O 1
ATOM 712 N N . ARG A 1 92 ? -3.956 -8.433 2.790 1.00 95.62 92 ARG A N 1
ATOM 713 C CA . ARG A 1 92 ? -3.294 -9.328 1.828 1.00 95.62 92 ARG A CA 1
ATOM 714 C C . ARG A 1 92 ? -2.716 -8.560 0.656 1.00 95.62 92 ARG A C 1
ATOM 716 O O . ARG A 1 92 ? -3.398 -7.761 0.035 1.00 95.62 92 ARG A O 1
ATOM 723 N N . GLN A 1 93 ? -1.457 -8.829 0.316 1.00 93.62 93 GLN A N 1
ATOM 724 C CA . GLN A 1 93 ? -0.802 -8.188 -0.825 1.00 93.62 93 GLN A CA 1
ATOM 725 C C . GLN A 1 93 ? -1.367 -8.753 -2.136 1.00 93.62 93 GLN A C 1
ATOM 727 O O . GLN A 1 93 ? -1.135 -9.923 -2.438 1.00 93.62 93 GLN A O 1
ATOM 732 N N . VAL A 1 94 ? -2.077 -7.931 -2.911 1.00 94.75 94 VAL A N 1
ATOM 733 C CA . VAL A 1 94 ? -2.813 -8.371 -4.113 1.00 94.75 94 VAL A CA 1
ATOM 734 C C . VAL A 1 94 ? -2.157 -7.962 -5.432 1.00 94.75 94 VAL A C 1
ATOM 736 O O . VAL A 1 94 ? -2.276 -8.690 -6.415 1.00 94.75 94 VAL A O 1
ATOM 739 N N . ALA A 1 95 ? -1.410 -6.852 -5.467 1.00 91.69 95 ALA A N 1
ATOM 740 C CA . ALA A 1 95 ? -0.779 -6.390 -6.707 1.00 91.69 95 ALA A CA 1
ATOM 741 C C . ALA A 1 95 ? 0.233 -7.408 -7.269 1.00 91.69 95 ALA A C 1
ATOM 743 O O . ALA A 1 95 ? 1.166 -7.860 -6.583 1.00 91.69 95 ALA A O 1
ATOM 744 N N . ALA A 1 96 ? 0.066 -7.759 -8.543 1.00 91.69 96 ALA A N 1
ATOM 745 C CA . ALA A 1 96 ? 0.957 -8.681 -9.232 1.00 91.69 96 ALA A CA 1
ATOM 746 C C . ALA A 1 96 ? 2.313 -8.012 -9.538 1.00 91.69 96 ALA A C 1
ATOM 748 O O . ALA A 1 96 ? 2.365 -6.815 -9.806 1.00 91.69 96 ALA A O 1
ATOM 749 N N . PRO A 1 97 ? 3.436 -8.759 -9.602 1.00 87.94 97 PRO A N 1
ATOM 750 C CA . PRO A 1 97 ? 4.754 -8.174 -9.892 1.00 87.94 97 PRO A CA 1
ATOM 751 C C . PRO A 1 97 ? 4.853 -7.367 -11.201 1.00 87.94 97 PRO A C 1
ATOM 753 O O . PRO A 1 97 ? 5.782 -6.581 -11.374 1.00 87.94 97 PRO A O 1
ATOM 756 N N . ASN A 1 98 ? 3.954 -7.613 -12.154 1.00 89.12 98 ASN A N 1
ATOM 757 C CA . ASN A 1 98 ? 3.890 -6.950 -13.454 1.00 89.12 98 ASN A CA 1
ATOM 758 C C . ASN A 1 98 ? 2.747 -5.932 -13.574 1.00 89.12 98 ASN A C 1
ATOM 760 O O . ASN A 1 98 ? 2.599 -5.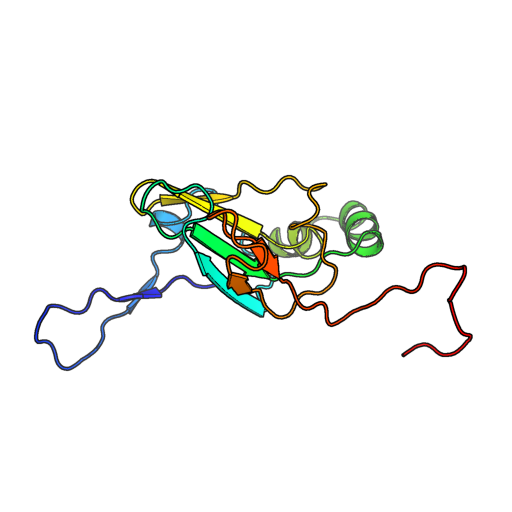372 -14.659 1.00 89.12 98 ASN A O 1
ATOM 764 N N . ALA A 1 99 ? 1.967 -5.713 -12.516 1.00 94.12 99 ALA A N 1
ATOM 765 C CA . ALA A 1 99 ? 0.894 -4.730 -12.500 1.00 94.12 99 ALA A CA 1
ATOM 766 C C . ALA A 1 99 ? 1.458 -3.297 -12.495 1.00 94.12 99 ALA A C 1
ATOM 768 O O . ALA A 1 99 ? 2.626 -3.077 -12.149 1.00 94.12 99 ALA A O 1
ATOM 769 N N . ASP A 1 100 ? 0.673 -2.320 -12.937 1.00 93.12 100 ASP A N 1
ATOM 770 C CA . ASP A 1 100 ? 1.176 -0.962 -13.166 1.00 93.12 100 ASP A CA 1
ATOM 771 C C . ASP A 1 100 ? 1.353 -0.186 -11.858 1.00 93.12 100 ASP A C 1
ATOM 773 O O . ASP A 1 100 ? 2.363 0.504 -11.688 1.00 93.12 100 ASP A O 1
ATOM 777 N N . GLU A 1 101 ? 0.470 -0.414 -10.888 1.00 93.06 101 GLU A N 1
ATOM 778 C CA . GLU A 1 101 ? 0.559 0.098 -9.524 1.00 93.06 101 GLU A CA 1
ATOM 779 C C . GLU A 1 101 ? 1.804 -0.422 -8.792 1.00 93.06 101 GLU A C 1
ATOM 781 O O . GLU A 1 101 ? 2.431 0.316 -8.033 1.00 93.06 101 GLU A O 1
ATOM 786 N N . THR A 1 102 ? 2.252 -1.655 -9.073 1.00 93.44 102 THR A N 1
ATOM 787 C CA . THR A 1 102 ? 3.533 -2.171 -8.561 1.00 93.44 102 THR A CA 1
ATOM 788 C C . THR A 1 102 ? 4.724 -1.492 -9.232 1.00 93.44 102 THR A C 1
ATOM 790 O O . THR A 1 102 ? 5.739 -1.248 -8.580 1.00 93.44 102 THR A O 1
ATOM 793 N N . ARG A 1 103 ? 4.636 -1.186 -10.530 1.00 91.94 103 ARG A N 1
ATOM 794 C CA . ARG A 1 103 ? 5.785 -0.773 -11.352 1.00 91.94 103 ARG A CA 1
ATOM 795 C C . ARG A 1 103 ? 5.982 0.737 -11.463 1.00 91.94 103 ARG A C 1
ATOM 797 O O . ARG A 1 103 ? 6.745 1.181 -12.326 1.00 91.94 103 ARG A O 1
ATOM 804 N N . THR A 1 104 ? 5.372 1.527 -10.584 1.00 88.75 104 THR A N 1
ATOM 805 C CA . THR A 1 104 ? 5.464 2.995 -10.597 1.00 88.75 104 THR A CA 1
ATOM 806 C C . THR A 1 104 ? 6.800 3.530 -10.048 1.00 88.75 104 THR A C 1
ATOM 808 O O . THR A 1 104 ? 6.850 4.356 -9.146 1.00 88.75 104 THR A O 1
ATOM 811 N N . GLY A 1 105 ? 7.920 3.054 -10.601 1.00 87.50 105 GLY A N 1
ATOM 812 C CA . GLY A 1 105 ? 9.277 3.532 -10.312 1.00 87.50 105 GLY A CA 1
ATOM 813 C C . GLY A 1 105 ? 9.622 3.639 -8.821 1.00 87.50 105 GLY A C 1
ATOM 814 O O . GLY A 1 105 ? 9.208 2.813 -8.009 1.00 87.50 105 GLY A O 1
ATOM 815 N N . TRP A 1 106 ? 10.424 4.642 -8.463 1.00 90.44 106 TRP A N 1
ATOM 816 C CA . TRP A 1 106 ? 10.750 4.949 -7.070 1.00 90.44 106 TRP A CA 1
ATOM 817 C C . TRP A 1 106 ? 9.692 5.895 -6.499 1.00 90.44 106 TRP A C 1
ATOM 819 O O . TRP A 1 106 ? 9.771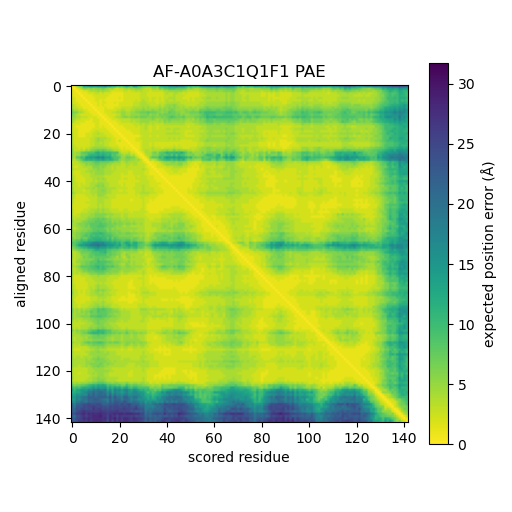 7.112 -6.670 1.00 90.44 106 TRP A O 1
ATOM 829 N N . SER A 1 107 ? 8.673 5.328 -5.861 1.00 91.88 107 SER A N 1
ATOM 830 C CA . SER A 1 107 ? 7.513 6.079 -5.380 1.00 91.88 107 SER A CA 1
ATOM 831 C C . SER A 1 107 ? 7.739 6.662 -3.979 1.00 91.88 107 SER A C 1
ATOM 833 O O . SER A 1 107 ? 8.292 5.985 -3.117 1.00 91.88 107 SER A O 1
ATOM 835 N N . PHE A 1 108 ? 7.252 7.880 -3.723 1.00 91.31 108 PHE A N 1
ATOM 836 C CA . PHE A 1 108 ? 7.349 8.561 -2.412 1.00 91.31 108 PHE A CA 1
ATOM 837 C C . PHE A 1 108 ? 5.987 8.760 -1.722 1.00 91.31 108 PHE A C 1
ATOM 839 O O . PHE A 1 108 ? 5.841 9.586 -0.825 1.00 91.31 108 PHE A O 1
ATOM 846 N N . GLY A 1 109 ? 4.975 8.010 -2.150 1.00 92.94 109 GLY A N 1
ATOM 847 C CA . GLY A 1 109 ? 3.628 8.023 -1.594 1.00 92.94 109 GLY A CA 1
ATOM 848 C C . GLY A 1 109 ? 2.610 7.579 -2.635 1.00 92.94 109 GLY A C 1
ATOM 849 O O . GLY A 1 109 ? 2.981 7.080 -3.696 1.00 92.94 109 GLY A O 1
ATOM 850 N N . GLY A 1 110 ? 1.335 7.782 -2.333 1.00 94.12 110 GLY A N 1
ATOM 851 C CA . GLY A 1 110 ? 0.220 7.589 -3.252 1.00 94.12 110 GLY A CA 1
ATOM 852 C C . GLY A 1 110 ? -1.031 8.263 -2.699 1.00 94.12 110 GLY A C 1
ATOM 853 O O . GLY A 1 110 ? -1.127 8.483 -1.490 1.00 94.12 110 GLY A O 1
ATOM 854 N N . GLN A 1 111 ? -1.972 8.605 -3.569 1.00 96.75 111 GLN A N 1
ATOM 855 C CA . GLN A 1 111 ? -3.255 9.177 -3.180 1.00 96.75 111 GLN A CA 1
ATOM 856 C C . GLN A 1 111 ? -4.378 8.460 -3.916 1.00 96.75 111 GLN A C 1
ATOM 858 O O . GLN A 1 111 ? -4.397 8.460 -5.147 1.00 96.75 111 GLN A O 1
ATOM 863 N N . PHE A 1 112 ? -5.309 7.896 -3.147 1.00 98.19 112 PHE A N 1
ATOM 864 C CA . PHE A 1 112 ? -6.596 7.471 -3.677 1.00 98.19 112 PHE A CA 1
ATOM 865 C C . PHE A 1 112 ? -7.533 8.670 -3.830 1.00 98.19 112 PHE A C 1
ATOM 867 O O . PHE A 1 112 ? -7.636 9.492 -2.912 1.00 98.19 112 PHE A O 1
ATOM 874 N N . ALA A 1 113 ? -8.189 8.777 -4.981 1.00 97.81 113 ALA A N 1
ATOM 875 C CA . ALA A 1 113 ? -9.253 9.739 -5.256 1.00 97.81 113 ALA A CA 1
ATOM 876 C C . ALA A 1 113 ? -10.035 9.298 -6.497 1.00 97.81 113 ALA A C 1
ATOM 878 O O . ALA A 1 113 ? -9.454 8.714 -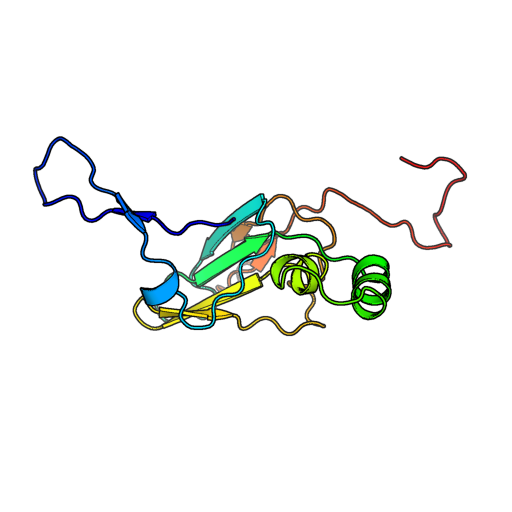7.398 1.00 97.81 113 ALA A O 1
ATOM 879 N N . ASP A 1 114 ? -11.322 9.616 -6.571 1.00 98.25 114 ASP A N 1
ATOM 880 C CA . ASP A 1 114 ? -12.106 9.457 -7.799 1.00 98.25 114 ASP A CA 1
ATOM 881 C C . ASP A 1 114 ? -11.899 10.704 -8.683 1.00 98.25 114 ASP A C 1
ATOM 883 O O . ASP A 1 114 ? -12.527 11.745 -8.467 1.00 98.25 114 ASP A O 1
ATOM 887 N N . PHE A 1 115 ? -10.937 10.659 -9.613 1.00 97.81 115 PHE A N 1
ATOM 888 C CA . PHE A 1 115 ? -10.614 11.810 -10.466 1.00 97.81 115 PHE A CA 1
ATOM 889 C C . PHE A 1 115 ? -11.517 11.903 -11.693 1.00 97.81 115 PHE A C 1
ATOM 891 O O . PHE A 1 115 ? -11.679 12.994 -12.251 1.00 97.81 115 PHE A O 1
ATOM 898 N N . ASN A 1 116 ? -12.057 10.774 -12.146 1.00 98.12 116 ASN A N 1
ATOM 899 C CA . ASN A 1 116 ? -12.862 10.694 -13.360 1.00 98.12 116 ASN A CA 1
ATOM 900 C C . ASN A 1 116 ? -14.384 10.715 -13.078 1.00 98.12 116 ASN A C 1
ATOM 902 O O . ASN A 1 116 ? -15.176 10.817 -14.018 1.00 98.12 116 ASN A O 1
ATOM 906 N N . ASN A 1 117 ? -14.770 10.713 -11.798 1.00 97.69 117 ASN A N 1
ATOM 907 C CA . ASN A 1 117 ? -16.134 10.727 -11.286 1.00 97.69 117 ASN A CA 1
ATOM 908 C C . ASN A 1 117 ? -16.960 9.495 -11.718 1.00 97.69 117 ASN A C 1
ATOM 910 O O . ASN A 1 117 ? -18.154 9.622 -12.019 1.00 97.69 117 ASN A O 1
ATOM 914 N N . ASP A 1 118 ? -16.336 8.314 -11.778 1.00 98.19 118 ASP A N 1
ATOM 915 C CA . ASP A 1 118 ? -16.989 7.027 -12.062 1.00 98.19 118 ASP A CA 1
ATOM 916 C C . ASP A 1 118 ? -17.330 6.221 -10.796 1.00 98.19 118 ASP A C 1
ATOM 918 O O . ASP A 1 118 ? -17.881 5.122 -10.885 1.00 98.19 118 ASP A O 1
ATOM 922 N N . SER A 1 119 ? -17.110 6.824 -9.624 1.00 96.94 119 SER A N 1
ATOM 923 C CA . SER A 1 119 ? -17.262 6.232 -8.296 1.00 96.94 119 SER A CA 1
ATOM 924 C C . SER A 1 119 ? -16.226 5.178 -7.931 1.00 96.94 119 SER A C 1
ATOM 926 O O . SER A 1 119 ? -16.311 4.699 -6.811 1.00 96.94 119 SER A O 1
ATOM 928 N N . HIS A 1 120 ? -15.261 4.835 -8.785 1.00 97.94 120 HIS A N 1
ATOM 929 C CA . HIS A 1 120 ? -14.123 3.995 -8.427 1.00 97.94 120 HIS A CA 1
ATOM 930 C C . HIS A 1 120 ? -12.922 4.859 -8.036 1.00 97.94 120 HIS A C 1
ATOM 932 O O . HIS A 1 120 ? -12.614 5.869 -8.665 1.00 97.94 120 HIS A O 1
ATOM 938 N N . LEU A 1 121 ? -12.211 4.466 -6.978 1.00 98.31 121 LEU A N 1
ATOM 939 C CA . LEU A 1 121 ? -11.007 5.189 -6.579 1.00 98.31 121 LEU A CA 1
ATOM 940 C C . LEU A 1 121 ? -9.870 4.935 -7.575 1.00 98.31 121 LEU A C 1
ATOM 942 O O . LEU A 1 121 ? -9.379 3.815 -7.717 1.00 98.31 121 LEU A O 1
ATOM 946 N N . ASP A 1 122 ? -9.384 6.007 -8.192 1.00 97.88 122 ASP A N 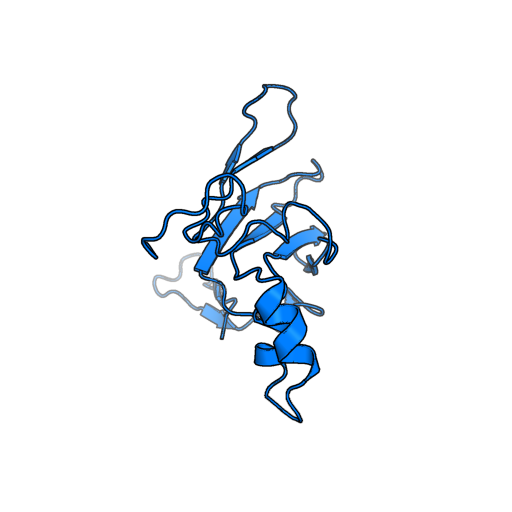1
ATOM 947 C CA . ASP A 1 122 ? -8.114 6.017 -8.902 1.00 97.88 122 ASP A CA 1
ATOM 948 C C . ASP A 1 122 ? -6.951 6.096 -7.904 1.00 97.88 122 ASP A C 1
ATOM 950 O O . ASP A 1 122 ? -7.085 6.602 -6.785 1.00 97.88 122 ASP A O 1
ATOM 954 N N . LEU A 1 123 ? -5.763 5.667 -8.335 1.00 97.00 123 LEU A N 1
ATOM 955 C CA . LEU A 1 123 ? -4.531 5.763 -7.554 1.00 97.00 123 LEU A CA 1
ATOM 956 C C . LEU A 1 123 ? -3.492 6.633 -8.274 1.00 97.00 123 LEU A C 1
ATOM 958 O O . LEU A 1 123 ? -2.907 6.232 -9.282 1.00 97.00 123 LEU A O 1
ATOM 962 N N . TYR A 1 124 ? -3.202 7.809 -7.716 1.00 95.75 124 TYR A N 1
ATOM 963 C CA . TYR A 1 124 ? -2.122 8.677 -8.185 1.00 95.75 124 TYR A CA 1
ATOM 964 C C . TYR A 1 124 ? -0.841 8.439 -7.380 1.00 95.75 124 TYR A C 1
ATOM 966 O O . TYR A 1 124 ? -0.810 8.655 -6.168 1.00 95.75 124 TYR A O 1
ATOM 974 N N . VAL A 1 125 ? 0.237 8.022 -8.051 1.00 94.81 125 VAL A N 1
ATOM 975 C CA . VAL A 1 125 ? 1.503 7.640 -7.405 1.00 94.81 125 VAL A CA 1
ATOM 976 C C . VAL A 1 125 ? 2.644 8.546 -7.886 1.00 94.81 125 VAL A C 1
ATOM 978 O O . VAL A 1 125 ? 3.142 8.370 -9.002 1.00 94.81 125 VAL A O 1
ATOM 981 N N . PRO A 1 126 ? 3.098 9.519 -7.074 1.00 90.31 126 PRO A N 1
ATOM 982 C CA . PRO A 1 126 ? 4.249 10.338 -7.426 1.00 90.31 126 PRO A CA 1
ATOM 983 C C . PRO A 1 126 ? 5.534 9.501 -7.415 1.00 90.31 126 PRO A C 1
ATOM 985 O O . PRO A 1 126 ? 5.897 8.880 -6.411 1.00 90.31 126 PRO A O 1
ATOM 988 N N . CYS A 1 127 ? 6.251 9.529 -8.537 1.00 86.25 127 CYS A N 1
ATOM 989 C CA . CYS A 1 127 ? 7.540 8.871 -8.702 1.00 86.25 127 CYS A CA 1
ATOM 990 C C . CYS A 1 127 ? 8.672 9.903 -8.649 1.00 86.25 127 CYS A C 1
ATOM 992 O O . CYS A 1 127 ? 8.697 10.845 -9.439 1.00 86.25 127 CYS A O 1
ATOM 994 N N . GLY A 1 128 ? 9.627 9.703 -7.743 1.00 79.31 128 GLY A N 1
ATOM 995 C CA . GLY A 1 128 ? 10.816 10.546 -7.615 1.00 79.31 128 GLY A CA 1
ATOM 996 C C . GLY A 1 128 ? 11.975 10.132 -8.524 1.00 79.31 128 GLY A C 1
ATOM 997 O O . GLY A 1 128 ? 13.017 10.775 -8.492 1.00 79.31 128 GLY A O 1
ATOM 998 N N . TYR A 1 129 ? 11.828 9.067 -9.321 1.00 74.19 129 TYR A N 1
ATOM 999 C CA . TYR A 1 129 ? 12.883 8.578 -10.212 1.00 74.19 129 TYR A CA 1
ATOM 1000 C C . TYR A 1 129 ? 12.350 8.264 -11.612 1.00 74.19 129 TYR A C 1
ATOM 1002 O O . TYR A 1 129 ? 11.578 7.323 -11.812 1.00 74.19 129 TYR A O 1
ATOM 1010 N N . TYR A 1 130 ? 12.799 9.032 -12.602 1.00 67.75 130 TYR A N 1
ATOM 1011 C CA . TYR A 1 130 ? 12.451 8.842 -14.007 1.00 67.75 130 TYR A CA 1
ATOM 1012 C C . TYR A 1 130 ? 13.634 8.243 -14.772 1.00 67.75 130 TYR A C 1
ATOM 1014 O O . TYR A 1 130 ? 14.639 8.906 -15.003 1.00 67.75 130 TYR A O 1
ATOM 1022 N N . SER A 1 131 ? 13.517 6.986 -15.210 1.00 65.00 131 SER A N 1
ATOM 1023 C CA . SER A 1 131 ? 14.456 6.426 -16.188 1.00 65.00 131 SER A CA 1
ATOM 1024 C C . SER A 1 131 ? 14.032 6.844 -17.593 1.00 65.00 131 SER A C 1
ATOM 1026 O O . SER A 1 131 ? 13.117 6.247 -18.165 1.00 65.00 131 SER A O 1
ATOM 1028 N N . ALA A 1 132 ? 14.698 7.856 -18.149 1.00 62.62 132 ALA A N 1
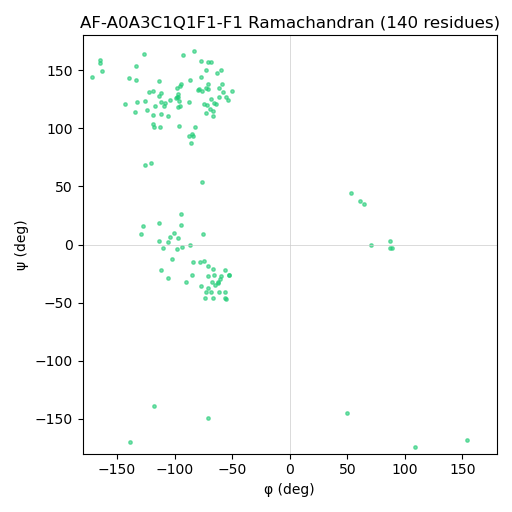ATOM 1029 C CA . ALA A 1 132 ? 14.405 8.349 -19.489 1.00 62.62 132 ALA A CA 1
ATOM 1030 C C . ALA A 1 132 ? 14.476 7.217 -20.539 1.00 62.62 132 ALA A C 1
ATOM 1032 O O . ALA A 1 132 ? 15.488 6.509 -20.620 1.00 62.62 132 ALA A O 1
ATOM 1033 N N . PRO A 1 133 ? 13.433 7.013 -21.370 1.00 65.94 133 PRO A N 1
ATOM 1034 C CA . PRO A 1 133 ? 13.550 6.144 -22.528 1.00 65.94 133 PRO A CA 1
ATOM 1035 C C . PRO A 1 133 ? 14.648 6.669 -23.455 1.00 65.94 133 PRO A C 1
ATOM 1037 O O . PRO A 1 133 ? 14.877 7.872 -23.548 1.00 65.94 133 PRO A O 1
ATOM 1040 N N . LYS A 1 134 ? 15.317 5.768 -24.187 1.00 68.38 134 LYS A N 1
ATOM 1041 C CA . LYS A 1 134 ? 16.454 6.123 -25.063 1.00 68.38 134 LYS A CA 1
ATOM 1042 C C . LYS A 1 134 ? 16.146 7.251 -26.053 1.00 68.38 134 LYS A C 1
ATOM 1044 O O . LYS A 1 134 ? 17.056 7.945 -26.478 1.00 68.38 134 LYS A O 1
ATOM 1049 N N . THR A 1 135 ? 14.881 7.416 -26.422 1.00 72.75 135 THR A N 1
ATOM 1050 C CA . THR A 1 135 ? 14.395 8.453 -27.338 1.00 72.75 135 THR A CA 1
ATOM 1051 C C . THR A 1 135 ? 14.420 9.865 -26.751 1.00 72.75 135 THR A C 1
ATOM 1053 O O . THR A 1 135 ? 14.369 10.821 -27.515 1.00 72.75 135 THR A O 1
ATOM 1056 N N . VAL A 1 136 ? 14.496 10.007 -25.426 1.00 70.25 136 VAL A N 1
ATOM 1057 C CA . VAL A 1 136 ? 14.549 11.294 -24.704 1.00 70.25 136 VAL A CA 1
ATOM 1058 C C . VAL A 1 136 ? 15.701 11.349 -23.693 1.00 70.25 136 VAL A C 1
ATOM 1060 O O . VAL A 1 136 ? 15.775 12.273 -22.889 1.00 70.25 136 VAL A O 1
ATOM 1063 N N . ALA A 1 137 ? 16.599 10.359 -23.719 1.00 64.81 137 ALA A N 1
ATOM 1064 C CA . ALA A 1 137 ? 17.783 10.338 -22.873 1.00 64.81 137 ALA A CA 1
ATOM 1065 C C . ALA A 1 137 ? 18.712 11.495 -23.268 1.00 64.81 137 ALA A C 1
ATOM 1067 O O . ALA A 1 137 ? 19.123 11.610 -24.424 1.00 64.81 137 ALA A O 1
ATOM 1068 N N . THR A 1 138 ? 19.018 12.363 -22.309 1.00 63.97 138 THR A N 1
ATOM 1069 C CA . THR A 1 138 ? 20.001 13.433 -22.478 1.00 63.97 138 THR A CA 1
ATOM 1070 C C . THR A 1 138 ? 21.370 12.933 -22.006 1.00 63.97 138 THR A C 1
ATOM 1072 O O . THR A 1 138 ? 21.468 11.942 -21.287 1.00 63.97 138 THR A O 1
ATOM 1075 N N . ASN A 1 139 ? 22.450 13.616 -22.394 1.00 64.31 139 ASN A N 1
ATOM 1076 C CA . ASN A 1 139 ? 23.800 13.316 -21.887 1.00 64.31 139 ASN A CA 1
ATOM 1077 C C . ASN A 1 139 ? 24.024 13.811 -20.439 1.00 64.31 139 ASN A C 1
ATOM 1079 O O . ASN A 1 139 ? 25.161 13.838 -19.973 1.00 64.31 139 ASN A O 1
ATOM 1083 N N . LEU A 1 140 ? 22.969 14.265 -19.760 1.00 53.28 140 LEU A N 1
ATOM 1084 C CA . LEU A 1 140 ? 22.992 14.739 -18.383 1.00 53.28 140 LEU A CA 1
ATOM 1085 C C . LEU A 1 140 ? 22.200 13.738 -17.537 1.00 53.28 140 LEU A C 1
ATOM 1087 O O . LEU A 1 140 ? 20.986 13.635 -17.694 1.00 53.28 140 LEU A O 1
ATOM 1091 N N . ASP A 1 141 ? 22.888 13.010 -16.658 1.00 50.69 141 ASP A N 1
ATOM 1092 C CA . ASP A 1 141 ? 22.229 12.286 -15.567 1.00 50.69 141 ASP A CA 1
ATOM 1093 C C . ASP A 1 141 ? 21.695 13.334 -14.576 1.00 50.69 141 ASP A C 1
ATOM 1095 O O . ASP A 1 141 ? 22.477 14.115 -14.026 1.00 50.69 141 ASP A O 1
ATOM 1099 N N . LEU A 1 142 ? 20.369 13.391 -14.409 1.00 51.62 142 LEU A N 1
ATOM 1100 C CA . LEU A 1 142 ? 19.683 14.172 -13.372 1.00 51.62 142 LEU A CA 1
ATOM 1101 C C . LEU A 1 142 ? 19.393 13.291 -12.156 1.00 51.62 142 LEU A C 1
ATOM 1103 O O . LEU A 1 142 ? 18.917 12.149 -12.365 1.00 51.62 142 LEU A O 1
#

Sequence (142 aa):
PDSYLRNDTPKGSPNPIFTEAFKETFPDGKMAFGMGTSLGDYDHDGDLDLFVSNMYSKAGNRIIKLVGEVDPRIKVSARGNFLYKNDNGIFRQVAAPNADETRTGWSFGGQFADFNNDSHLDLYVPCGYYSAPKTVATNLDL

pLDDT: mean 89.39, std 10.42, range [50.69, 98.31]

Secondary structure (DSSP, 8-state):
----EEE-PPTT-SS--EEE-HHHH-TTPPP----EEEEE-SSSSSSPEEEEE-BB-HHHHHHHTT--S--HHHHHTTB--EEEEEETTEEEE---TTSTTTTSSBBS--EEE-SSSSSSPEEE--BS-----TTT--SS--

Nearest PDB structures (foldseek):
  6avq-assembly1_A  TM=6.720E-01  e=3.515E-02  Homo sapiens
  5ffo-assembly1_A  TM=6.494E-01  e=4.837E-02  Homo sapiens
  4um8-assembly2_C  TM=6.570E-01  e=5.857E-02  Homo sapiens
  3v4v-assembly1_A  TM=6.727E-01  e=1.260E-01  Homo sapiens
  5neu-assembly1_A  TM=6.154E-01  e=7.094E-02  Homo sapiens

Mean predicted aligned error: 5.75 Å

Radius of gyration: 17.62 Å; Cα contacts (8 Å, |Δi|>4): 277; chains: 1; bounding box: 41×30×56 Å

Foldseek 3Di:
DDFDWDFPDDPPDPDTDTDGCCCVQEVVDDDEPFQEKEWDPQPPPPDIWMKTFAAADPVLQVVLVVDDDDDVRSNCRNLFIFTWDDDPRHTDTDDDSPHPNRRLHRFNYWYWDDPVPPPGTDIDTDHPDDDDDPVPDDPDDD

Solvent-accessible surface area (backbone atoms only — not comparable to full-atom values): 8331 Å² total; per-residue (Å²): 124,70,81,44,67,43,77,72,46,58,90,90,58,92,63,86,39,73,40,86,36,41,66,79,32,23,72,81,56,80,62,45,65,67,62,28,64,29,69,42,49,62,82,73,80,83,43,67,17,40,40,37,14,16,31,23,34,78,65,47,53,57,53,51,74,72,53,74,98,64,63,71,46,63,71,41,40,28,57,21,25,44,37,27,47,40,59,94,75,38,36,42,77,66,61,47,81,83,36,68,78,12,55,47,25,33,21,65,24,44,43,63,43,54,84,86,72,78,84,51,51,39,78,49,62,56,53,82,48,84,83,63,55,83,92,69,54,66,102,64,92,128